Protein AF-A0A8T2IQH8-F1 (afdb_monomer_lite)

Secondary structure (DSSP, 8-state):
--HHHHHHHHHHHHHHHHHHHH----HHHHHHHHHHHHHHHHHHGGGG-SHHHHHHHHHHHHHHTTS-SS--SPPPTT-PPPHHHHHHHHHHHHHHHHHHHHHHHHH-GGGTTT-GGGTTTT--

Radius of gyration: 18.86 Å; chains: 1; bounding box: 46×29×46 Å

Sequence (124 aa):
MDTHLDSIALVGLTISAFILVTGCANMILMVTLWILYHSIVAVGQIWYSFGWESQVLETGFLGIFLCPVLTLSRIPEHSPPSCIVIWTFRWLIFRIMLGAGLIKIRGDRCWRDLTCMDYHYEVQ

Foldseek 3Di:
DPVVLVVLVVVLVVLVVVCVVQLFDALVSLVSNLVSLVVCLVVCPPVNPDVVSVLCSQLSVLVSQQHHHPDRHRDPPPDDGDPVSVVSVVVSVVCVVVVVLVCQVVVDCCSVVVNCVVCVVVVD

Structure (mmCIF, N/CA/C/O backbone):
data_AF-A0A8T2IQH8-F1
#
_entry.id   AF-A0A8T2IQH8-F1
#
loop_
_atom_site.group_PDB
_atom_site.id
_atom_site.type_symbol
_atom_site.label_atom_id
_atom_site.label_alt_id
_atom_site.label_comp_id
_atom_site.label_asym_id
_atom_site.label_entity_id
_atom_site.label_seq_id
_atom_site.pdbx_PDB_ins_code
_atom_site.Cartn_x
_atom_site.Cartn_y
_atom_site.Cartn_z
_atom_site.occupancy
_atom_site.B_iso_or_equiv
_atom_site.auth_seq_id
_atom_site.auth_comp_id
_atom_site.auth_asym_id
_atom_site.auth_atom_id
_atom_site.pdbx_PDB_model_num
ATOM 1 N N . MET A 1 1 ? -17.486 15.565 -15.550 1.00 58.41 1 MET A N 1
ATOM 2 C CA . MET A 1 1 ? -16.930 15.090 -14.270 1.00 58.41 1 MET A CA 1
ATOM 3 C C . MET A 1 1 ? -17.835 13.991 -13.788 1.00 58.41 1 MET A C 1
ATOM 5 O O . MET A 1 1 ? -19.033 14.227 -13.659 1.00 58.41 1 MET A O 1
ATOM 9 N N . ASP A 1 2 ? -17.284 12.797 -13.624 1.00 80.56 2 ASP A N 1
ATOM 10 C CA . ASP A 1 2 ? -18.033 11.648 -13.139 1.00 80.56 2 ASP A CA 1
ATOM 11 C C . ASP A 1 2 ? -18.196 11.792 -11.628 1.00 80.56 2 ASP A C 1
ATOM 13 O O . ASP A 1 2 ? -17.337 11.391 -10.845 1.00 80.56 2 ASP A O 1
ATOM 17 N N . THR A 1 3 ? -19.317 12.379 -11.212 1.00 90.12 3 THR A N 1
ATOM 18 C CA . THR A 1 3 ? -19.643 12.655 -9.803 1.00 90.12 3 THR A CA 1
ATOM 19 C C . THR A 1 3 ? -19.508 11.424 -8.906 1.00 90.12 3 THR A C 1
ATOM 21 O O . THR A 1 3 ? -19.181 11.548 -7.727 1.00 90.12 3 THR A O 1
ATOM 24 N N . HIS A 1 4 ? -19.733 10.229 -9.455 1.00 90.12 4 HIS A N 1
ATOM 25 C CA . HIS A 1 4 ? -19.552 8.960 -8.755 1.00 90.12 4 HIS A CA 1
ATOM 26 C C . HIS A 1 4 ? -18.083 8.656 -8.439 1.00 90.12 4 HIS A C 1
ATOM 28 O O . HIS A 1 4 ? -17.787 8.258 -7.314 1.00 90.12 4 HIS A O 1
ATOM 34 N N . LEU A 1 5 ? -17.166 8.869 -9.388 1.00 88.94 5 LEU A N 1
ATOM 35 C CA . LEU A 1 5 ? -15.732 8.654 -9.173 1.00 88.94 5 LEU A CA 1
ATOM 36 C C . LEU A 1 5 ? -15.174 9.677 -8.183 1.00 88.94 5 LEU A C 1
ATOM 38 O O . LEU A 1 5 ? -14.475 9.295 -7.246 1.00 88.94 5 LEU A O 1
ATOM 42 N N . ASP A 1 6 ? -15.573 10.942 -8.325 1.00 91.00 6 ASP A N 1
ATOM 43 C CA . ASP A 1 6 ? -15.202 12.006 -7.388 1.00 91.00 6 ASP A CA 1
ATOM 44 C C . ASP A 1 6 ? -15.692 11.689 -5.966 1.00 91.00 6 ASP A C 1
ATOM 46 O O . ASP A 1 6 ? -14.959 11.864 -4.992 1.00 91.00 6 ASP A O 1
ATOM 50 N N . SER A 1 7 ? -16.909 11.148 -5.836 1.00 92.62 7 SER A N 1
ATOM 51 C CA . SER A 1 7 ? -17.466 10.735 -4.542 1.00 92.62 7 SER A CA 1
ATOM 52 C C . SER A 1 7 ? -16.690 9.571 -3.926 1.00 92.62 7 SER A C 1
ATOM 54 O O . SER A 1 7 ? -16.368 9.616 -2.741 1.00 92.62 7 SER A O 1
ATOM 56 N N . ILE A 1 8 ? -16.355 8.540 -4.710 1.00 93.75 8 ILE A N 1
ATOM 57 C CA . ILE A 1 8 ? -15.560 7.391 -4.243 1.00 93.75 8 ILE A CA 1
ATOM 58 C C . ILE A 1 8 ? -14.177 7.858 -3.781 1.00 93.75 8 ILE A C 1
ATOM 60 O O . ILE A 1 8 ? -13.734 7.481 -2.693 1.00 93.75 8 ILE A O 1
ATOM 64 N N . ALA A 1 9 ? -13.519 8.713 -4.567 1.00 92.94 9 ALA A N 1
ATOM 65 C CA . ALA A 1 9 ? -12.209 9.260 -4.236 1.00 92.94 9 ALA A CA 1
ATOM 66 C C . ALA A 1 9 ? -12.257 10.110 -2.957 1.00 92.94 9 ALA A C 1
ATOM 68 O O . ALA A 1 9 ? -11.418 9.940 -2.071 1.00 92.94 9 ALA A O 1
ATOM 69 N N . LEU A 1 10 ? -13.269 10.971 -2.809 1.00 95.25 10 LEU A N 1
ATOM 70 C CA . LEU A 1 10 ? -13.456 11.794 -1.615 1.00 95.25 10 LEU A CA 1
ATOM 71 C C . LEU A 1 10 ? -13.737 10.942 -0.369 1.00 95.25 10 LEU A C 1
ATOM 73 O O . LEU A 1 10 ? -13.158 11.185 0.691 1.00 95.25 10 LEU A O 1
ATOM 77 N N . VAL A 1 11 ? -14.580 9.914 -0.478 1.00 95.44 11 VAL A N 1
ATOM 78 C CA . VAL A 1 11 ? -14.848 8.984 0.630 1.00 95.44 11 VAL A CA 1
ATOM 79 C C . VAL A 1 11 ? -13.570 8.238 1.021 1.00 95.44 11 VAL A C 1
ATOM 81 O O . VAL A 1 11 ? -13.225 8.195 2.201 1.00 95.44 11 VAL A O 1
ATOM 84 N N . GLY A 1 12 ? -12.808 7.724 0.055 1.00 94.88 12 GLY A N 1
ATOM 85 C CA . GLY A 1 12 ? -11.523 7.076 0.328 1.00 94.88 12 GLY A CA 1
ATOM 86 C C . GLY A 1 12 ? -10.522 8.016 1.011 1.00 94.88 12 GLY A C 1
ATOM 87 O O . GLY A 1 12 ? -9.872 7.635 1.988 1.00 94.88 12 GLY A O 1
ATOM 88 N N . LEU A 1 13 ? -10.444 9.268 0.554 1.00 95.62 13 LEU A N 1
ATOM 89 C CA . LEU A 1 13 ? -9.571 10.290 1.128 1.00 95.62 13 LEU A CA 1
ATOM 90 C C . LEU A 1 13 ? -9.958 10.625 2.573 1.00 95.62 13 LEU A C 1
ATOM 92 O O . LEU A 1 13 ? -9.093 10.663 3.446 1.00 95.62 13 LEU A O 1
ATOM 96 N N . THR A 1 14 ? -11.248 10.835 2.839 1.00 95.81 14 THR A N 1
ATOM 97 C CA . THR A 1 14 ? -11.740 11.174 4.185 1.00 95.81 14 THR A CA 1
ATOM 98 C C . THR A 1 14 ?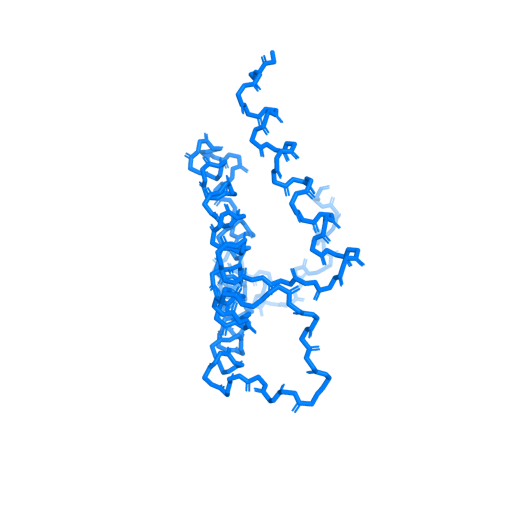 -11.490 10.049 5.186 1.00 95.81 14 THR A C 1
ATOM 100 O O . THR A 1 14 ? -10.991 10.314 6.280 1.00 95.81 14 THR A O 1
ATOM 103 N N . ILE A 1 15 ? -11.746 8.791 4.808 1.00 93.81 15 ILE A N 1
ATOM 104 C CA . ILE A 1 15 ? -11.466 7.626 5.661 1.00 93.81 15 ILE A CA 1
ATOM 105 C C . ILE A 1 15 ? -9.959 7.507 5.929 1.00 93.81 15 ILE A C 1
ATOM 107 O O . ILE A 1 15 ? -9.550 7.308 7.073 1.00 93.81 15 ILE A O 1
ATOM 111 N N . SER A 1 16 ? -9.122 7.680 4.902 1.00 93.38 16 SER A N 1
ATOM 112 C CA . SER A 1 16 ? -7.661 7.608 5.045 1.00 93.38 16 SER A CA 1
ATOM 113 C C . SER A 1 16 ? -7.123 8.706 5.966 1.00 93.38 16 SER A C 1
ATOM 115 O O . SER A 1 16 ? -6.320 8.434 6.858 1.00 93.38 16 SER A O 1
ATOM 117 N N . ALA A 1 17 ? -7.608 9.940 5.801 1.00 94.25 17 ALA A N 1
ATOM 118 C CA . ALA A 1 17 ? -7.240 11.070 6.648 1.00 94.25 17 ALA A CA 1
ATOM 119 C C . ALA A 1 17 ? -7.672 10.852 8.106 1.00 94.25 17 ALA A C 1
ATOM 121 O O . ALA A 1 17 ? -6.898 11.111 9.027 1.00 94.25 17 ALA A O 1
ATOM 122 N N . PHE A 1 18 ? -8.875 10.317 8.327 1.00 92.31 18 PHE A N 1
ATOM 123 C CA . PHE A 1 18 ? -9.361 9.977 9.662 1.00 92.31 18 PHE A CA 1
ATOM 124 C C . PHE A 1 18 ? -8.457 8.949 10.356 1.00 92.31 18 PHE A C 1
ATOM 126 O O . PHE A 1 18 ? -8.066 9.156 11.507 1.00 92.31 18 PHE A O 1
ATOM 133 N N . ILE A 1 19 ? -8.084 7.871 9.658 1.00 90.50 19 ILE A N 1
ATOM 134 C CA . ILE A 1 19 ? -7.183 6.839 10.194 1.00 90.50 19 ILE A CA 1
ATOM 135 C C . ILE A 1 19 ? -5.814 7.439 10.525 1.00 90.50 19 ILE A C 1
ATOM 137 O O . ILE A 1 19 ? -5.276 7.159 11.595 1.00 90.50 19 ILE A O 1
ATOM 141 N N . LEU A 1 20 ? -5.270 8.293 9.652 1.00 89.81 20 LEU A N 1
ATOM 142 C CA . LEU A 1 20 ? -3.970 8.933 9.856 1.00 89.81 20 LEU A CA 1
ATOM 143 C C . LEU A 1 20 ? -3.955 9.841 11.096 1.00 89.81 20 LEU A C 1
ATOM 145 O O . LEU A 1 20 ? -3.005 9.802 11.873 1.00 89.81 20 LEU A O 1
ATOM 149 N N . VAL A 1 21 ? -5.007 10.640 11.297 1.00 90.38 21 VAL A N 1
ATOM 150 C CA . VAL A 1 21 ? -5.095 11.592 12.417 1.00 90.38 21 VAL A CA 1
ATOM 151 C C . VAL A 1 21 ? -5.372 10.884 13.744 1.00 90.38 21 VAL A C 1
ATOM 153 O O . VAL A 1 21 ? -4.765 11.210 14.763 1.00 90.38 21 VAL A O 1
ATOM 156 N N . THR A 1 22 ? -6.283 9.911 13.755 1.00 85.62 22 THR A N 1
ATOM 157 C CA . THR A 1 22 ? -6.682 9.221 14.994 1.00 85.62 22 THR A CA 1
ATOM 158 C C . THR A 1 22 ? -5.717 8.100 15.385 1.00 85.62 22 THR A C 1
ATOM 160 O O . THR A 1 22 ? -5.552 7.799 16.569 1.00 85.62 22 THR A O 1
ATOM 163 N N . GLY A 1 23 ? -5.042 7.485 14.409 1.00 81.94 23 GLY A N 1
ATOM 164 C CA . GLY A 1 23 ? -4.268 6.258 14.602 1.00 81.94 23 GLY A CA 1
ATOM 165 C C . GLY A 1 23 ? -5.142 5.040 14.926 1.00 81.94 23 GLY A C 1
ATOM 166 O O . GLY A 1 23 ? -4.630 4.025 15.399 1.00 81.94 23 GLY A O 1
ATOM 167 N N . CYS A 1 24 ? -6.456 5.141 14.710 1.00 82.06 24 CYS A N 1
ATOM 168 C CA . CYS A 1 24 ? -7.431 4.098 15.004 1.00 82.06 24 CYS A CA 1
ATOM 169 C C . CYS A 1 24 ? -7.819 3.368 13.715 1.00 82.06 24 CYS A C 1
ATOM 171 O O . CYS A 1 24 ? -8.856 3.644 13.111 1.00 82.06 24 CYS A O 1
ATOM 173 N N . ALA A 1 25 ? -6.974 2.435 13.280 1.00 83.38 25 ALA A N 1
ATOM 174 C CA . ALA A 1 25 ? -7.282 1.571 12.147 1.00 83.38 25 ALA A CA 1
ATOM 175 C C . ALA A 1 25 ? -8.054 0.323 12.602 1.00 83.38 25 ALA A C 1
ATOM 177 O O . ALA A 1 25 ? -7.736 -0.286 13.621 1.00 83.38 25 ALA A O 1
ATOM 178 N N . ASN A 1 26 ? -9.043 -0.079 11.809 1.00 88.56 26 ASN A N 1
ATOM 179 C CA . ASN A 1 26 ? -9.825 -1.296 12.004 1.00 88.56 26 ASN A CA 1
ATOM 180 C C . ASN A 1 26 ? -9.835 -2.079 10.683 1.00 88.56 26 ASN A C 1
ATOM 182 O O . ASN A 1 26 ? -9.887 -1.474 9.609 1.00 88.56 26 ASN A O 1
ATOM 186 N N . MET A 1 27 ? -9.808 -3.409 10.759 1.00 90.31 27 MET A N 1
ATOM 187 C CA . MET A 1 27 ? -9.925 -4.314 9.616 1.00 90.31 27 MET A CA 1
ATOM 188 C C . MET A 1 27 ? -11.074 -3.931 8.664 1.00 90.31 27 MET A C 1
ATOM 190 O O . MET A 1 27 ? -10.874 -3.920 7.454 1.00 90.31 27 MET A O 1
ATOM 194 N N . ILE A 1 28 ? -12.245 -3.533 9.178 1.00 90.88 28 ILE A N 1
ATOM 195 C CA . ILE A 1 28 ? -13.397 -3.111 8.355 1.00 90.88 28 ILE A CA 1
ATOM 196 C C . ILE A 1 28 ? -13.083 -1.840 7.555 1.00 90.88 28 ILE A C 1
ATOM 198 O O . ILE A 1 28 ? -13.403 -1.758 6.368 1.00 90.88 28 ILE A O 1
ATOM 202 N N . LEU A 1 29 ? -12.439 -0.852 8.183 1.00 91.38 29 LEU A N 1
ATOM 203 C CA . LEU A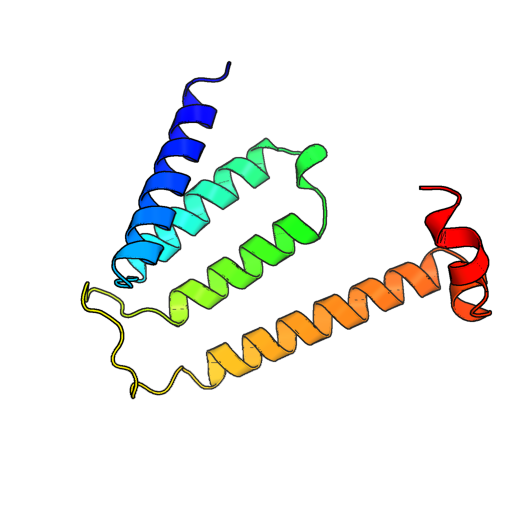 1 29 ? -12.056 0.395 7.514 1.00 91.38 29 LEU A CA 1
ATOM 204 C C . LEU A 1 29 ? -10.993 0.133 6.443 1.00 91.38 29 LEU A C 1
ATOM 206 O O . LEU A 1 29 ? -11.099 0.656 5.337 1.00 91.38 29 LEU A O 1
ATOM 210 N N . MET A 1 30 ? -10.020 -0.730 6.743 1.00 93.25 30 MET A N 1
ATOM 211 C CA . MET A 1 30 ? -8.987 -1.138 5.790 1.00 93.25 30 MET A CA 1
ATOM 212 C C . MET A 1 30 ? -9.573 -1.909 4.599 1.00 93.25 30 MET A C 1
ATOM 214 O O . MET A 1 30 ? -9.220 -1.615 3.461 1.00 93.25 30 MET A O 1
ATOM 218 N N . VAL A 1 31 ? -10.508 -2.841 4.831 1.00 94.81 31 VAL A N 1
ATOM 219 C CA . VAL A 1 31 ? -11.239 -3.548 3.760 1.00 94.81 31 VAL A CA 1
ATOM 220 C C . VAL A 1 31 ? -12.036 -2.559 2.917 1.00 94.81 31 VAL A C 1
ATOM 222 O O . VAL A 1 31 ? -12.010 -2.640 1.694 1.00 94.81 31 VAL A O 1
ATOM 225 N N . THR A 1 32 ? -12.717 -1.606 3.554 1.00 94.69 32 THR A N 1
ATOM 226 C CA . THR A 1 32 ? -13.502 -0.586 2.847 1.00 94.69 32 THR A CA 1
ATOM 227 C C . THR A 1 32 ? -12.606 0.248 1.935 1.00 94.69 32 THR A C 1
ATOM 229 O O . THR A 1 32 ? -12.904 0.381 0.752 1.00 94.69 32 THR A O 1
ATOM 232 N N . LEU A 1 33 ? -11.474 0.745 2.444 1.00 94.88 33 LEU A N 1
ATOM 233 C CA . LEU A 1 33 ? -10.483 1.468 1.641 1.00 94.88 33 LEU A CA 1
ATOM 234 C C . LEU A 1 33 ? -9.954 0.626 0.482 1.00 94.88 33 LEU A C 1
ATOM 236 O O . LEU A 1 33 ? -9.862 1.116 -0.643 1.00 94.88 33 LEU A O 1
ATOM 240 N N . TRP A 1 34 ? -9.646 -0.643 0.745 1.00 96.38 34 TRP A N 1
ATOM 241 C CA . TRP A 1 34 ? -9.165 -1.563 -0.275 1.00 96.38 34 TRP A CA 1
ATOM 242 C C . TRP A 1 34 ? -10.199 -1.770 -1.390 1.00 96.38 34 TRP A C 1
ATOM 244 O O . TRP A 1 34 ? -9.848 -1.675 -2.561 1.00 96.38 34 TRP A O 1
ATOM 254 N N . ILE A 1 35 ? -11.479 -1.972 -1.051 1.00 96.56 35 ILE A N 1
ATOM 255 C CA . ILE A 1 35 ? -12.565 -2.128 -2.034 1.00 96.56 35 ILE A CA 1
ATOM 256 C C . ILE A 1 35 ? -12.753 -0.847 -2.851 1.00 96.56 35 ILE A C 1
ATOM 258 O O . ILE A 1 35 ? -12.885 -0.922 -4.073 1.00 96.56 35 ILE A O 1
ATOM 262 N N . LEU A 1 36 ? -12.752 0.324 -2.203 1.00 94.81 36 LEU A N 1
ATOM 263 C CA . LEU A 1 36 ? -12.891 1.609 -2.895 1.00 94.81 36 LEU A CA 1
ATOM 264 C C . LEU A 1 36 ? -11.765 1.791 -3.916 1.00 94.81 36 LEU A C 1
ATOM 266 O O . LEU A 1 36 ? -12.035 2.090 -5.078 1.00 94.81 36 LEU A O 1
ATOM 270 N N . TYR A 1 37 ? -10.519 1.531 -3.525 1.00 94.56 37 TYR A N 1
ATOM 271 C CA . TYR A 1 37 ? -9.385 1.637 -4.437 1.00 94.56 37 TYR A CA 1
ATOM 272 C C . TYR A 1 37 ? -9.419 0.577 -5.546 1.00 94.56 37 TYR A C 1
ATOM 274 O O . TYR A 1 37 ? -9.246 0.908 -6.716 1.00 94.56 37 TYR A O 1
ATOM 282 N N . HIS A 1 38 ? -9.745 -0.677 -5.218 1.00 94.44 38 HIS A N 1
ATOM 283 C CA . HIS A 1 38 ? -9.913 -1.745 -6.206 1.00 94.44 38 HIS A CA 1
ATOM 284 C C . HIS A 1 38 ? -10.986 -1.398 -7.247 1.00 94.44 38 HIS A C 1
ATOM 286 O O . HIS A 1 38 ? -10.819 -1.695 -8.428 1.00 94.44 38 HIS A O 1
ATOM 292 N N . SER A 1 39 ? -12.071 -0.732 -6.836 1.00 93.75 39 SER A N 1
ATOM 293 C CA . SER A 1 39 ? -13.112 -0.277 -7.762 1.00 93.75 39 SER A CA 1
ATOM 294 C C . SER A 1 39 ? -12.586 0.746 -8.774 1.00 93.75 39 SER A C 1
ATOM 296 O O . SER A 1 39 ? -12.912 0.650 -9.956 1.00 93.75 39 SER A O 1
ATOM 298 N N . ILE A 1 40 ? -11.712 1.663 -8.343 1.00 92.06 40 ILE A N 1
ATOM 299 C CA . ILE A 1 40 ? -11.071 2.650 -9.222 1.00 92.06 40 ILE A CA 1
ATOM 300 C C . ILE A 1 40 ? -10.133 1.943 -10.202 1.00 92.06 40 ILE A C 1
ATOM 302 O O . ILE A 1 40 ? -10.237 2.159 -11.407 1.00 92.06 40 ILE A O 1
ATOM 306 N N . VAL A 1 41 ? -9.268 1.051 -9.706 1.00 92.69 41 VAL A N 1
ATOM 307 C CA . VAL A 1 41 ? -8.313 0.301 -10.541 1.00 92.69 41 VAL A CA 1
ATOM 308 C C . VAL A 1 41 ? -9.041 -0.531 -11.602 1.00 92.69 41 VAL A C 1
ATOM 310 O O . VAL A 1 41 ? -8.635 -0.542 -12.763 1.00 92.69 41 VAL A O 1
ATOM 313 N N . ALA A 1 42 ? -10.155 -1.173 -11.242 1.00 90.81 42 ALA A N 1
ATOM 314 C CA . ALA A 1 42 ? -10.954 -1.970 -12.172 1.00 90.81 42 ALA A CA 1
ATOM 315 C C . ALA A 1 42 ? -11.546 -1.132 -13.325 1.00 90.81 42 ALA A C 1
ATOM 317 O O . ALA A 1 42 ? -11.596 -1.590 -14.471 1.00 90.81 42 ALA A O 1
ATOM 318 N N . VAL A 1 43 ? -11.971 0.103 -13.043 1.00 92.00 43 VAL A N 1
ATOM 319 C CA . VAL A 1 43 ? -12.518 1.032 -14.050 1.00 92.00 43 VAL A CA 1
ATOM 320 C C . VAL A 1 43 ? -11.408 1.754 -14.826 1.00 92.00 43 VAL A C 1
ATOM 322 O O . VAL A 1 43 ? -11.610 2.121 -15.980 1.00 92.00 43 VAL A O 1
ATOM 325 N N . GLY A 1 44 ? -10.220 1.915 -14.239 1.00 86.44 44 GLY A N 1
ATOM 326 C CA . GLY A 1 44 ? -9.104 2.676 -14.805 1.00 86.44 44 GLY A CA 1
ATOM 327 C C . GLY A 1 44 ? -8.423 2.061 -16.037 1.00 86.44 44 GLY A C 1
ATOM 328 O O . GLY A 1 44 ? -7.696 2.765 -16.739 1.00 86.44 44 GLY A O 1
ATOM 329 N N . GLN A 1 45 ? -8.674 0.781 -16.346 1.00 87.62 45 GLN A N 1
ATOM 330 C CA . GLN A 1 45 ? -8.194 0.094 -17.558 1.00 87.62 45 GLN A CA 1
ATOM 331 C C . GLN A 1 45 ? -6.684 0.318 -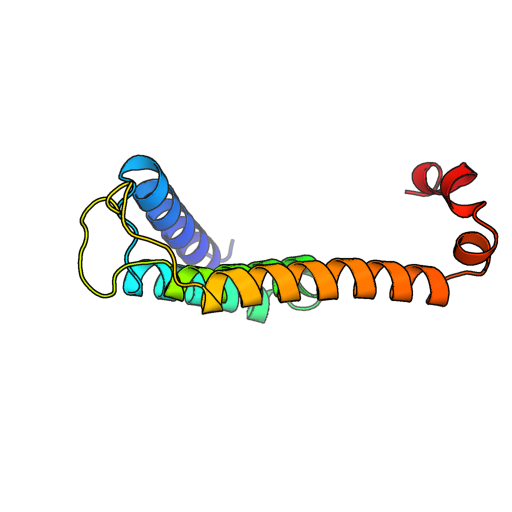17.806 1.00 87.62 45 GLN A C 1
ATOM 333 O O . GLN A 1 45 ? -5.868 0.109 -16.913 1.00 87.62 45 GLN A O 1
ATOM 338 N N . ILE A 1 46 ? -6.297 0.748 -19.013 1.00 87.81 46 ILE A N 1
ATOM 339 C CA . ILE A 1 46 ? -4.899 0.921 -19.438 1.00 87.81 46 ILE A CA 1
ATOM 340 C C . ILE A 1 46 ? -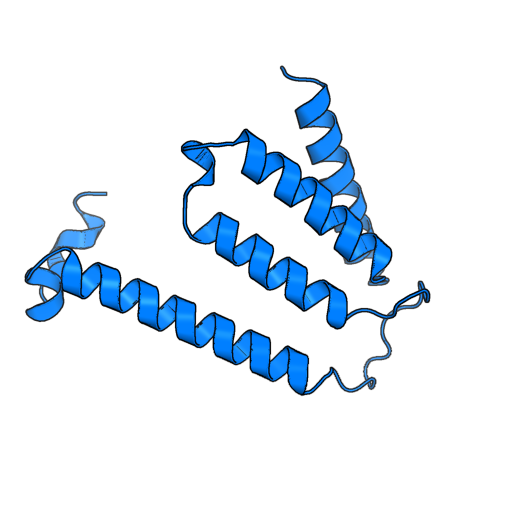4.161 1.934 -18.552 1.00 87.81 46 ILE A C 1
ATOM 342 O O . ILE A 1 46 ? -2.999 1.712 -18.220 1.00 87.81 46 ILE A O 1
ATOM 346 N N . TRP A 1 47 ? -4.837 3.005 -18.121 1.00 83.62 47 TRP A N 1
ATOM 347 C CA . TRP A 1 47 ? -4.241 4.042 -17.273 1.00 83.62 47 TRP A CA 1
ATOM 348 C C . TRP A 1 47 ? -3.815 3.510 -15.902 1.00 83.62 47 TRP A C 1
ATOM 350 O O . TRP A 1 47 ? -2.821 3.974 -15.354 1.00 83.62 47 TRP A O 1
ATOM 360 N N . TYR A 1 48 ? -4.528 2.505 -15.388 1.00 86.25 48 TYR A N 1
ATOM 361 C CA . TYR A 1 48 ? -4.258 1.848 -14.106 1.00 86.25 48 TYR A CA 1
ATOM 362 C C . TYR A 1 48 ? -3.647 0.445 -14.266 1.00 86.25 48 TYR A C 1
ATOM 364 O O . TYR A 1 48 ? -3.523 -0.305 -13.301 1.00 86.25 48 TYR A O 1
ATOM 372 N N . SER A 1 49 ? -3.218 0.069 -15.474 1.00 83.38 49 SER A N 1
ATOM 373 C CA . SER A 1 49 ? -2.629 -1.251 -15.740 1.00 83.38 49 SER A CA 1
ATOM 374 C C . SER A 1 49 ? -1.154 -1.354 -15.320 1.00 83.38 49 SER A C 1
ATOM 376 O O . SER A 1 49 ? -0.507 -2.378 -15.563 1.00 83.38 49 SER A O 1
ATOM 378 N N . PHE A 1 50 ? -0.593 -0.304 -14.720 1.00 84.31 50 PHE A N 1
ATOM 379 C CA . PHE A 1 50 ? 0.791 -0.286 -14.265 1.00 84.31 50 PHE A CA 1
ATOM 380 C C . PHE A 1 50 ? 0.989 -1.140 -13.009 1.00 84.31 50 PHE A C 1
ATOM 382 O O . PHE A 1 50 ? 0.131 -1.226 -12.132 1.00 84.31 50 PHE A O 1
ATOM 389 N N . GLY A 1 51 ? 2.179 -1.738 -12.888 1.00 86.94 51 GLY A N 1
ATOM 390 C CA . GLY A 1 51 ? 2.510 -2.633 -11.773 1.00 86.94 51 GLY A CA 1
ATOM 391 C C . GLY A 1 51 ? 2.423 -1.980 -10.388 1.00 86.94 51 GLY A C 1
ATOM 392 O O . GLY A 1 51 ? 2.225 -2.688 -9.402 1.00 86.94 51 GLY A O 1
ATOM 393 N N . TRP A 1 52 ? 2.516 -0.648 -10.302 1.00 88.69 52 TRP A N 1
ATOM 394 C CA . TRP A 1 52 ? 2.378 0.079 -9.039 1.00 88.69 52 TRP A CA 1
ATOM 395 C C . TRP A 1 52 ? 0.956 -0.012 -8.462 1.00 88.69 52 TRP A C 1
ATOM 397 O O . TRP A 1 52 ? 0.813 -0.116 -7.248 1.00 88.69 52 TRP A O 1
ATOM 407 N N . GLU A 1 53 ? -0.089 -0.064 -9.296 1.00 93.75 53 GLU A N 1
ATOM 408 C CA . GLU A 1 53 ? -1.483 -0.139 -8.830 1.00 93.75 53 GLU A CA 1
ATOM 409 C C . GLU A 1 53 ? -1.748 -1.513 -8.200 1.00 93.75 53 GLU A C 1
ATOM 411 O O . GLU A 1 53 ? -2.285 -1.623 -7.095 1.00 93.75 53 GLU A O 1
ATOM 416 N N . SER A 1 54 ? -1.266 -2.571 -8.865 1.00 90.06 54 SER A N 1
ATOM 417 C CA . SER A 1 54 ? -1.291 -3.942 -8.338 1.00 90.06 54 SER A CA 1
ATOM 418 C C . SER A 1 54 ? -0.497 -4.057 -7.037 1.00 90.06 54 SER A C 1
ATOM 420 O O . SER A 1 54 ? -0.951 -4.692 -6.087 1.00 90.06 54 SER A O 1
ATOM 422 N N . GLN A 1 55 ? 0.668 -3.408 -6.955 1.00 94.06 55 GLN A N 1
ATOM 423 C CA . GLN A 1 55 ? 1.471 -3.383 -5.735 1.00 94.06 55 GLN A CA 1
ATOM 424 C C . GLN A 1 55 ? 0.718 -2.728 -4.570 1.00 94.06 55 GLN A C 1
ATOM 426 O O . GLN A 1 55 ? 0.748 -3.271 -3.468 1.00 94.06 55 GLN A O 1
ATOM 431 N N . VAL A 1 56 ? 0.048 -1.591 -4.788 1.00 94.25 56 VAL A N 1
ATOM 432 C CA . VAL A 1 56 ? -0.739 -0.907 -3.746 1.00 94.25 56 VAL A CA 1
ATOM 433 C C . VAL A 1 56 ? -1.915 -1.772 -3.283 1.00 94.25 56 VAL A C 1
ATOM 435 O O . VAL A 1 56 ? -2.200 -1.840 -2.087 1.00 94.25 56 VAL A O 1
ATOM 438 N N . LEU A 1 57 ? -2.573 -2.492 -4.195 1.00 94.62 57 LEU A N 1
ATOM 439 C CA . LEU A 1 57 ? -3.633 -3.437 -3.833 1.00 94.62 57 LEU A CA 1
ATOM 440 C C . LEU A 1 57 ? -3.113 -4.618 -3.007 1.00 94.62 57 LEU A C 1
ATOM 442 O O . LEU A 1 57 ? -3.760 -5.001 -2.030 1.00 94.62 57 LEU A O 1
ATOM 446 N N . GLU A 1 58 ? -1.955 -5.181 -3.357 1.00 95.38 58 GLU A N 1
ATOM 447 C CA . GLU A 1 58 ? -1.329 -6.264 -2.591 1.00 95.38 58 GLU A CA 1
ATOM 448 C C . GLU A 1 58 ? -0.885 -5.791 -1.198 1.00 95.38 58 GLU A C 1
ATOM 450 O O . GLU A 1 58 ? -1.157 -6.467 -0.204 1.00 95.38 58 GLU A O 1
ATOM 455 N N . THR A 1 59 ? -0.251 -4.618 -1.086 1.00 94.88 59 THR A N 1
ATOM 456 C CA . THR A 1 59 ? 0.161 -4.066 0.216 1.00 94.88 59 THR A CA 1
ATOM 457 C C . THR A 1 59 ? -1.039 -3.690 1.080 1.00 94.88 59 THR A C 1
ATOM 459 O O . THR A 1 59 ? -1.045 -4.001 2.272 1.00 94.88 59 THR A O 1
ATOM 462 N N . GLY A 1 60 ? -2.068 -3.073 0.494 1.00 93.50 60 GLY A N 1
ATOM 463 C CA . GLY A 1 60 ? -3.313 -2.731 1.175 1.00 93.50 60 GLY A CA 1
ATOM 464 C C . GLY A 1 60 ? -4.026 -3.971 1.707 1.00 93.50 60 GLY A C 1
ATOM 465 O O . GLY A 1 60 ? -4.432 -3.988 2.867 1.00 93.50 60 GLY A O 1
ATOM 466 N N . PHE A 1 61 ? -4.093 -5.040 0.905 1.00 94.88 61 PHE A N 1
ATOM 467 C CA . PHE A 1 61 ? -4.674 -6.316 1.322 1.00 94.88 61 PHE A CA 1
ATOM 468 C C . PHE A 1 61 ? -3.938 -6.922 2.523 1.00 94.88 61 PHE A C 1
ATOM 470 O O . PHE A 1 61 ? -4.569 -7.335 3.493 1.00 94.88 61 PHE A O 1
ATOM 477 N N . LEU A 1 62 ? -2.602 -6.933 2.507 1.00 93.69 62 LEU A N 1
ATOM 478 C CA . LEU A 1 62 ? -1.814 -7.404 3.652 1.00 93.69 62 LEU A CA 1
ATOM 479 C C . LEU A 1 62 ? -1.976 -6.499 4.882 1.00 93.69 62 LEU A C 1
ATOM 481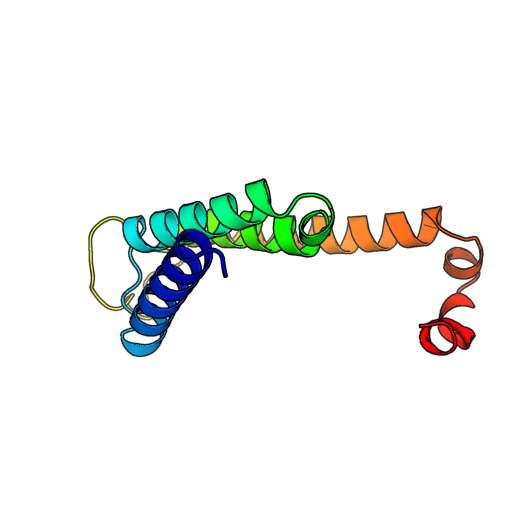 O O . LEU A 1 62 ? -1.996 -6.994 6.010 1.00 93.69 62 LEU A O 1
ATOM 485 N N . GLY A 1 63 ? -2.141 -5.191 4.672 1.00 90.81 63 GLY A N 1
ATOM 486 C CA . GLY A 1 63 ? -2.379 -4.204 5.725 1.00 90.81 63 GLY A CA 1
ATOM 487 C C . GLY A 1 63 ? -3.663 -4.450 6.521 1.00 90.81 63 GLY A C 1
ATOM 488 O O . GLY A 1 63 ? -3.693 -4.172 7.717 1.00 90.81 63 GLY A O 1
ATOM 489 N N . ILE A 1 64 ? -4.690 -5.051 5.910 1.00 91.81 64 ILE A N 1
ATOM 490 C CA . ILE A 1 64 ? -5.946 -5.425 6.584 1.00 91.81 64 ILE A CA 1
ATOM 491 C C . ILE A 1 64 ? -5.674 -6.334 7.794 1.00 91.81 64 ILE A C 1
ATOM 493 O O . ILE A 1 64 ? -6.270 -6.149 8.853 1.00 91.81 64 ILE A O 1
ATOM 497 N N . PHE A 1 65 ? -4.738 -7.278 7.662 1.00 89.31 65 PHE A N 1
ATOM 498 C CA . PHE A 1 65 ? -4.406 -8.260 8.703 1.00 89.31 65 PHE A CA 1
ATOM 499 C C . PHE A 1 65 ? -3.466 -7.724 9.793 1.00 89.31 65 PHE A C 1
ATOM 501 O O . PHE A 1 65 ? -3.178 -8.440 10.753 1.00 89.31 65 PHE A O 1
ATOM 508 N N . LEU A 1 66 ? -2.971 -6.488 9.660 1.00 86.00 66 LEU A N 1
ATOM 509 C CA . LEU A 1 66 ? -2.220 -5.806 10.720 1.00 86.00 66 LEU A CA 1
ATOM 510 C C . LEU A 1 66 ? -3.136 -5.093 11.722 1.00 86.00 66 LEU A C 1
ATOM 512 O O . LEU A 1 66 ? -2.680 -4.738 12.808 1.00 86.00 66 LEU A O 1
ATOM 516 N N . CYS A 1 67 ? -4.406 -4.870 11.376 1.00 84.62 67 CYS A N 1
ATOM 517 C CA . CYS A 1 67 ? -5.337 -4.103 12.195 1.00 84.62 67 CYS A CA 1
ATOM 518 C C . CYS A 1 67 ? -6.230 -5.001 13.071 1.00 84.62 67 CYS A C 1
ATOM 520 O O . CYS A 1 67 ? -6.568 -6.120 12.677 1.00 84.62 67 CYS A O 1
ATOM 522 N N . PRO A 1 68 ? -6.672 -4.515 14.246 1.00 82.38 68 PRO A N 1
ATOM 523 C CA . PRO A 1 68 ? -7.684 -5.201 15.045 1.00 82.38 68 PRO A CA 1
ATOM 524 C C . PRO A 1 68 ? -9.030 -5.285 14.298 1.00 82.38 68 PRO A C 1
ATOM 526 O O . PRO A 1 68 ? -9.379 -4.405 13.510 1.00 82.38 68 PRO A O 1
ATOM 529 N N . VAL A 1 69 ? -9.801 -6.347 14.566 1.00 78.38 69 VAL A N 1
ATOM 530 C CA . VAL A 1 69 ? -11.002 -6.697 13.778 1.00 78.38 69 VAL A CA 1
ATOM 531 C C . VAL A 1 69 ? -12.200 -5.779 14.041 1.00 78.38 69 VAL A C 1
ATOM 533 O O . VAL A 1 69 ? -12.936 -5.466 13.116 1.00 78.38 69 VAL A O 1
ATOM 536 N N . LEU A 1 70 ? -12.434 -5.370 15.294 1.00 75.25 70 LEU A N 1
ATOM 537 C CA . LEU A 1 70 ? -13.602 -4.551 15.672 1.00 75.25 70 LEU A CA 1
ATOM 538 C C . LEU A 1 70 ? -13.255 -3.365 16.580 1.00 75.25 70 LEU A C 1
ATOM 540 O O . LEU A 1 70 ? -14.067 -2.458 16.751 1.00 75.25 70 LEU A O 1
ATOM 544 N N . THR A 1 71 ? -12.054 -3.346 17.151 1.00 76.12 71 THR A N 1
ATOM 545 C CA . THR A 1 71 ? -11.658 -2.331 18.126 1.00 76.12 71 THR A CA 1
ATOM 546 C C . THR A 1 71 ? -11.192 -1.065 17.416 1.00 76.12 71 THR A C 1
ATOM 548 O O . THR A 1 71 ? -10.265 -1.105 16.616 1.00 76.12 71 THR A O 1
ATOM 551 N N . LEU A 1 72 ? -11.812 0.071 17.743 1.00 72.50 72 LEU A N 1
ATOM 552 C CA . LEU A 1 72 ? -11.469 1.401 17.216 1.00 72.50 72 LEU A CA 1
ATOM 553 C C . LEU A 1 72 ? -10.486 2.154 18.133 1.00 72.50 72 LEU A C 1
ATOM 555 O O . LEU A 1 72 ? -10.447 3.381 18.167 1.00 72.50 72 LEU A O 1
ATOM 559 N N . SER A 1 73 ? -9.719 1.409 18.925 1.00 70.12 73 SER A N 1
ATOM 560 C CA . SER A 1 73 ? -8.681 1.950 19.798 1.00 70.12 73 SER A CA 1
ATOM 561 C C . SER A 1 73 ? -7.375 2.071 19.028 1.00 70.12 73 SER A C 1
ATOM 563 O O . SER A 1 73 ? -7.083 1.257 18.151 1.00 70.12 73 SER A O 1
ATOM 565 N N . ARG A 1 74 ? -6.565 3.066 19.397 1.00 67.19 74 ARG A N 1
ATOM 566 C CA . ARG A 1 74 ? -5.189 3.172 18.917 1.00 67.19 74 ARG A CA 1
ATOM 567 C C . ARG A 1 74 ? -4.460 1.859 19.213 1.00 67.19 74 ARG A C 1
ATOM 569 O O . ARG A 1 74 ? -4.564 1.335 20.324 1.00 67.19 74 ARG A O 1
ATOM 576 N N . ILE A 1 75 ? -3.749 1.338 18.214 1.00 66.25 75 ILE A N 1
ATOM 577 C CA . ILE A 1 75 ? -2.962 0.109 18.354 1.00 66.25 75 ILE A CA 1
ATOM 578 C C . ILE A 1 75 ? -1.963 0.317 19.506 1.00 66.25 75 ILE A C 1
ATOM 580 O O . ILE A 1 75 ? -1.208 1.293 19.466 1.00 66.25 75 ILE A O 1
ATOM 584 N N . PRO A 1 76 ? -1.966 -0.537 20.548 1.00 67.81 76 PRO A N 1
ATOM 585 C CA . PRO A 1 76 ? -0.995 -0.435 21.629 1.00 67.81 76 PRO A CA 1
ATOM 586 C C . PRO A 1 76 ? 0.422 -0.546 21.065 1.00 67.81 76 PRO A C 1
ATOM 588 O O . PRO A 1 76 ? 0.703 -1.457 20.291 1.00 67.81 76 PRO A O 1
ATOM 591 N N . GLU A 1 77 ? 1.340 0.320 21.494 1.00 67.06 77 GLU A N 1
ATOM 592 C CA . GLU A 1 77 ? 2.729 0.328 20.996 1.00 67.06 77 GLU A CA 1
ATOM 593 C C . GLU A 1 77 ? 3.458 -1.014 21.190 1.00 67.06 77 GLU A C 1
ATOM 595 O O . GLU A 1 77 ? 4.499 -1.252 20.589 1.00 67.06 77 GLU A O 1
ATOM 600 N N . HIS A 1 78 ? 2.941 -1.887 22.058 1.00 68.25 78 HIS A N 1
ATOM 601 C CA . HIS A 1 78 ? 3.564 -3.154 22.440 1.00 68.25 78 HIS A CA 1
ATOM 602 C C . HIS A 1 78 ? 2.833 -4.387 21.895 1.00 68.25 78 HIS A C 1
ATOM 604 O O . HIS A 1 78 ? 3.191 -5.507 22.257 1.00 68.25 78 HIS A O 1
ATOM 610 N N . SER A 1 79 ? 1.811 -4.232 21.043 1.00 68.94 79 SER A N 1
ATOM 611 C CA . SER A 1 79 ? 1.194 -5.394 20.397 1.00 68.94 79 SER A CA 1
ATOM 612 C C . SER A 1 79 ? 2.124 -5.926 19.301 1.00 68.94 79 SER A C 1
ATOM 614 O O . SER A 1 79 ? 2.367 -5.202 18.330 1.00 68.94 79 SER A O 1
ATOM 616 N N . PRO A 1 80 ? 2.652 -7.160 19.414 1.00 75.25 80 PRO A N 1
ATOM 617 C CA . PRO A 1 80 ? 3.528 -7.698 18.388 1.00 75.25 80 PRO A CA 1
ATOM 618 C C . PRO A 1 80 ? 2.729 -7.903 17.091 1.00 75.25 80 PRO A C 1
ATOM 620 O O . PRO A 1 80 ? 1.679 -8.553 17.119 1.00 75.25 80 PRO A O 1
ATOM 623 N N . PRO A 1 81 ? 3.193 -7.372 15.946 1.00 79.06 81 PRO A N 1
ATOM 624 C CA . PRO A 1 81 ? 2.567 -7.654 14.663 1.00 79.06 81 PRO A CA 1
ATOM 625 C C . PRO A 1 81 ? 2.689 -9.143 14.326 1.00 79.06 81 PRO A C 1
ATOM 627 O O . PRO A 1 81 ? 3.654 -9.814 14.698 1.00 79.06 81 PRO A O 1
ATOM 630 N N . SER A 1 82 ? 1.718 -9.661 13.576 1.00 84.25 82 SER A N 1
ATOM 631 C CA . SER A 1 82 ? 1.742 -11.039 13.086 1.00 84.25 82 SER A CA 1
ATOM 632 C C . SER A 1 82 ? 3.031 -11.322 12.302 1.00 84.25 82 SER A C 1
ATOM 634 O O . SER A 1 82 ? 3.292 -10.711 11.262 1.00 84.25 82 SER A O 1
ATOM 636 N N . CYS A 1 83 ? 3.821 -12.295 12.769 1.00 88.38 83 CYS A N 1
ATOM 637 C CA . CYS A 1 83 ? 5.037 -12.737 12.080 1.00 88.38 83 CYS A CA 1
ATOM 638 C C . CYS A 1 83 ? 4.751 -13.198 10.645 1.00 88.38 83 CYS A C 1
ATOM 640 O O . CYS A 1 83 ? 5.570 -12.972 9.756 1.00 88.38 83 CYS A O 1
ATOM 642 N N . ILE A 1 84 ? 3.587 -13.818 10.419 1.00 91.38 84 ILE A N 1
ATOM 643 C CA . ILE A 1 84 ? 3.157 -14.279 9.095 1.00 91.38 84 ILE A CA 1
ATOM 644 C C . ILE A 1 84 ? 3.025 -13.080 8.160 1.00 91.38 84 ILE A C 1
ATOM 646 O O . ILE A 1 84 ? 3.621 -13.079 7.088 1.00 91.38 84 ILE A O 1
ATOM 650 N N . VAL A 1 85 ? 2.327 -12.029 8.599 1.00 90.88 85 VAL A N 1
ATOM 651 C CA . VAL A 1 85 ? 2.098 -10.828 7.787 1.00 90.88 85 VAL A CA 1
ATOM 652 C C . VAL A 1 85 ? 3.418 -10.126 7.456 1.00 90.88 85 VAL A C 1
ATOM 654 O O . VAL A 1 85 ? 3.641 -9.759 6.304 1.00 90.88 85 VAL A O 1
ATOM 657 N N . ILE A 1 86 ? 4.344 -10.021 8.417 1.00 91.94 86 ILE A N 1
ATOM 658 C CA . ILE A 1 86 ? 5.688 -9.468 8.169 1.00 91.94 86 ILE A CA 1
ATOM 659 C C . ILE A 1 86 ? 6.436 -10.277 7.104 1.00 91.94 86 ILE A C 1
ATOM 661 O O . ILE A 1 86 ? 7.041 -9.701 6.197 1.00 91.94 86 ILE A O 1
ATOM 665 N N . TRP A 1 87 ? 6.411 -11.607 7.192 1.00 94.81 87 TRP A N 1
ATOM 666 C CA . TRP A 1 87 ? 7.045 -12.464 6.192 1.00 94.81 87 TRP A CA 1
ATOM 667 C C . TRP A 1 87 ? 6.401 -12.321 4.817 1.00 94.81 87 TRP A C 1
ATOM 669 O O . TRP A 1 87 ? 7.120 -12.275 3.819 1.00 94.81 87 TRP A O 1
ATOM 679 N N . THR A 1 88 ? 5.079 -12.174 4.745 1.00 95.06 88 THR A N 1
ATOM 680 C CA . THR A 1 88 ? 4.387 -11.921 3.479 1.00 95.06 88 THR A CA 1
ATOM 681 C C . THR A 1 88 ? 4.771 -10.567 2.883 1.00 95.06 88 THR A C 1
ATOM 683 O O . THR A 1 88 ? 5.026 -10.496 1.684 1.00 95.06 88 THR A O 1
ATOM 686 N N . PHE A 1 89 ? 4.924 -9.514 3.694 1.00 94.50 89 PHE A N 1
ATOM 687 C CA . PHE A 1 89 ? 5.453 -8.227 3.224 1.00 94.50 89 PHE A CA 1
ATOM 688 C C . PHE A 1 89 ? 6.893 -8.338 2.709 1.00 94.50 89 PHE A C 1
ATOM 690 O O . PHE A 1 89 ? 7.218 -7.795 1.654 1.00 94.50 89 PHE A O 1
ATOM 697 N N . ARG A 1 90 ? 7.762 -9.080 3.405 1.00 95.25 90 ARG A N 1
ATOM 698 C CA . ARG A 1 90 ? 9.138 -9.339 2.940 1.00 95.25 90 ARG A CA 1
ATOM 699 C C . ARG A 1 90 ? 9.152 -10.084 1.608 1.00 95.25 90 ARG A C 1
ATOM 701 O O . ARG A 1 90 ? 9.899 -9.715 0.706 1.00 95.25 90 ARG A O 1
ATOM 708 N N . TRP A 1 91 ? 8.304 -11.099 1.475 1.00 95.62 91 TRP A N 1
ATOM 709 C CA . TRP A 1 91 ? 8.138 -11.847 0.233 1.00 95.62 91 TRP A CA 1
ATOM 710 C C . TRP A 1 91 ? 7.608 -10.970 -0.906 1.00 95.62 91 TRP A C 1
ATOM 712 O O . TRP A 1 91 ? 8.095 -11.059 -2.032 1.00 95.62 91 TRP A O 1
ATOM 722 N N . LEU A 1 92 ? 6.647 -10.090 -0.620 1.00 95.12 92 LEU A N 1
ATOM 723 C CA . LEU A 1 92 ? 6.115 -9.130 -1.582 1.00 95.12 92 LEU A CA 1
ATOM 724 C C . LEU A 1 92 ? 7.224 -8.222 -2.129 1.00 95.12 92 LEU A C 1
ATOM 726 O O . LEU A 1 92 ? 7.402 -8.149 -3.343 1.00 95.12 92 LEU A O 1
ATOM 730 N N . ILE A 1 93 ? 8.015 -7.606 -1.245 1.00 95.12 93 ILE A N 1
ATOM 731 C CA . ILE A 1 93 ? 9.146 -6.745 -1.628 1.00 95.12 93 ILE A CA 1
ATOM 732 C C . ILE A 1 93 ? 10.157 -7.522 -2.473 1.00 95.12 93 ILE A C 1
ATOM 734 O O . ILE A 1 93 ? 10.597 -7.035 -3.514 1.00 95.12 93 ILE A O 1
ATOM 738 N N . PHE A 1 94 ? 10.497 -8.743 -2.056 1.00 95.88 94 PHE A N 1
ATOM 739 C CA . PHE A 1 94 ? 11.403 -9.604 -2.810 1.00 95.88 94 PHE A CA 1
ATOM 740 C C . PHE A 1 94 ? 10.897 -9.857 -4.238 1.00 95.88 94 PHE A C 1
ATOM 742 O O . PHE A 1 94 ? 11.646 -9.654 -5.194 1.00 95.88 94 PHE A O 1
ATOM 749 N N . ARG A 1 95 ? 9.621 -10.235 -4.404 1.00 95.25 95 ARG A N 1
ATOM 750 C CA . ARG A 1 95 ? 9.018 -10.465 -5.728 1.00 95.25 95 ARG A CA 1
ATOM 751 C C . ARG A 1 95 ? 9.034 -9.215 -6.601 1.00 95.25 95 ARG A C 1
ATOM 753 O O . ARG A 1 95 ? 9.330 -9.330 -7.786 1.00 95.25 95 ARG A O 1
ATOM 760 N N . ILE A 1 96 ? 8.745 -8.045 -6.033 1.00 94.38 96 ILE A N 1
ATOM 761 C CA . ILE A 1 96 ? 8.733 -6.773 -6.770 1.00 94.38 96 ILE A CA 1
ATOM 762 C C . ILE A 1 96 ? 10.134 -6.437 -7.281 1.00 94.38 96 ILE A C 1
ATOM 764 O O . ILE A 1 96 ? 10.308 -6.178 -8.471 1.00 94.38 96 ILE A O 1
ATOM 768 N N . MET A 1 97 ? 11.141 -6.492 -6.407 1.00 94.44 97 MET A N 1
ATOM 769 C CA . MET A 1 97 ? 12.523 -6.175 -6.776 1.00 94.44 97 MET A CA 1
ATOM 770 C C . MET A 1 97 ? 13.065 -7.150 -7.821 1.00 94.44 97 MET A C 1
ATOM 772 O O . MET A 1 97 ? 13.657 -6.734 -8.819 1.00 94.44 97 MET A O 1
ATOM 776 N N . LEU A 1 98 ? 12.810 -8.447 -7.630 1.00 94.25 98 LEU A N 1
ATOM 777 C CA . LEU A 1 98 ? 13.209 -9.472 -8.587 1.00 94.25 98 LEU A CA 1
ATOM 778 C C . LEU A 1 98 ? 12.490 -9.290 -9.932 1.00 94.25 98 LEU A C 1
ATOM 780 O O . LEU A 1 98 ? 13.134 -9.305 -10.978 1.00 94.25 98 LEU A O 1
ATOM 784 N N . GLY A 1 99 ? 11.173 -9.074 -9.917 1.00 92.00 99 GLY A N 1
ATOM 785 C CA . GLY A 1 99 ? 10.365 -8.863 -11.118 1.00 92.00 99 GLY A CA 1
ATOM 786 C C . GLY A 1 99 ? 10.814 -7.641 -11.919 1.00 92.00 99 GLY A C 1
ATOM 787 O O . GLY A 1 99 ? 11.018 -7.745 -13.129 1.00 92.00 99 GLY A O 1
ATOM 788 N N . ALA A 1 100 ? 11.057 -6.512 -11.249 1.00 90.19 100 ALA A N 1
ATOM 789 C CA . ALA A 1 100 ? 11.580 -5.303 -11.879 1.00 90.19 100 ALA A CA 1
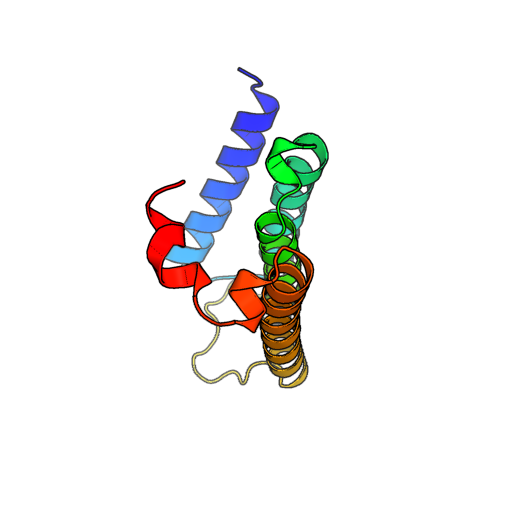ATOM 790 C C . ALA A 1 100 ? 12.948 -5.544 -12.543 1.00 90.19 100 ALA A C 1
ATOM 792 O O . ALA A 1 100 ? 13.174 -5.108 -13.673 1.00 90.19 100 ALA A O 1
ATOM 793 N N . GLY A 1 101 ? 13.845 -6.287 -11.885 1.00 89.69 101 GLY A N 1
ATOM 794 C CA . GLY A 1 101 ? 15.140 -6.671 -12.453 1.00 89.69 101 GLY A CA 1
ATOM 795 C C . GLY A 1 101 ? 15.018 -7.586 -13.676 1.00 89.69 101 GLY A C 1
ATOM 796 O O . GLY A 1 101 ? 15.678 -7.364 -14.691 1.00 89.69 101 GLY A O 1
ATOM 797 N N . LEU A 1 102 ? 14.133 -8.584 -13.625 1.00 91.38 102 LEU A N 1
ATOM 798 C CA . LEU A 1 102 ? 13.910 -9.514 -14.736 1.00 91.38 102 LEU A CA 1
ATOM 799 C C . LEU A 1 102 ? 13.324 -8.821 -15.971 1.00 91.38 102 LEU A C 1
ATOM 801 O O . LEU A 1 102 ? 13.727 -9.133 -17.092 1.00 91.38 102 LEU A O 1
ATOM 805 N N . ILE A 1 103 ? 12.416 -7.859 -15.783 1.00 90.12 103 ILE A N 1
ATOM 806 C CA . ILE A 1 103 ? 11.868 -7.053 -16.884 1.00 90.12 103 ILE A CA 1
ATOM 807 C C . ILE A 1 103 ? 12.984 -6.248 -17.560 1.00 90.12 103 ILE A C 1
ATOM 809 O O . ILE A 1 103 ? 13.058 -6.242 -18.787 1.00 90.12 103 ILE A O 1
ATOM 813 N N . LYS A 1 104 ? 13.893 -5.647 -16.782 1.00 88.62 104 LYS A N 1
ATOM 814 C CA . LYS A 1 104 ? 15.063 -4.925 -17.309 1.00 88.62 104 LYS A CA 1
ATOM 815 C C . LYS A 1 104 ? 15.984 -5.839 -18.125 1.00 88.62 104 LYS A C 1
ATOM 817 O O . LYS A 1 104 ? 16.265 -5.550 -19.283 1.00 88.62 104 LYS A O 1
ATOM 822 N N . ILE A 1 105 ? 16.365 -6.997 -17.577 1.00 89.06 105 ILE A N 1
ATOM 823 C CA . ILE A 1 105 ? 17.233 -7.986 -18.254 1.00 89.06 105 ILE A CA 1
ATOM 824 C C . ILE A 1 105 ? 16.590 -8.566 -19.529 1.00 89.06 105 ILE A C 1
ATOM 826 O O . ILE A 1 105 ? 17.297 -9.001 -20.449 1.00 89.06 105 ILE A O 1
ATOM 830 N N . ARG A 1 106 ? 15.254 -8.622 -19.581 1.00 90.44 106 ARG A N 1
ATOM 831 C CA . ARG A 1 106 ? 14.490 -9.032 -20.766 1.00 90.44 106 ARG A CA 1
ATOM 832 C C . ARG A 1 106 ? 14.376 -7.913 -21.802 1.00 90.44 106 ARG A C 1
ATOM 834 O O . ARG A 1 106 ? 14.342 -8.222 -22.987 1.00 90.44 106 ARG A O 1
ATOM 841 N N . GLY A 1 107 ? 14.261 -6.664 -21.355 1.00 85.31 107 GLY A N 1
ATOM 842 C CA . GLY A 1 107 ? 13.934 -5.517 -22.197 1.00 85.31 107 GLY A CA 1
ATOM 843 C C . GLY A 1 107 ? 15.024 -5.167 -23.202 1.00 85.31 107 GLY A C 1
ATOM 844 O O . GLY A 1 107 ? 14.709 -4.947 -24.365 1.00 85.31 107 GLY A O 1
ATOM 845 N N . ASP A 1 108 ? 16.287 -5.153 -22.774 1.00 85.56 108 ASP A N 1
ATOM 846 C CA . ASP A 1 108 ? 17.400 -4.785 -23.652 1.00 85.56 108 ASP A CA 1
ATOM 847 C C . ASP A 1 108 ? 18.746 -5.349 -23.151 1.00 85.56 108 ASP A C 1
ATOM 849 O O . ASP A 1 108 ? 18.933 -5.613 -21.959 1.00 85.56 108 ASP A O 1
ATOM 853 N N . ARG A 1 109 ? 19.702 -5.540 -24.068 1.00 86.56 109 ARG A N 1
ATOM 854 C CA . ARG A 1 109 ? 21.071 -5.989 -23.782 1.00 86.56 109 ARG A CA 1
ATOM 855 C C . ARG A 1 109 ? 21.856 -4.966 -22.962 1.00 86.56 109 ARG A C 1
ATOM 857 O O . ARG A 1 109 ? 22.641 -5.392 -22.123 1.00 86.56 109 ARG A O 1
ATOM 864 N N . CYS A 1 110 ? 21.565 -3.667 -23.089 1.00 87.88 110 CYS A N 1
ATOM 865 C CA . CYS A 1 110 ? 22.195 -2.605 -22.285 1.00 87.88 110 CYS A CA 1
ATOM 866 C C . CYS A 1 110 ? 22.111 -2.865 -20.764 1.00 87.88 110 CYS A C 1
ATOM 868 O O . CYS A 1 110 ? 23.013 -2.497 -20.015 1.00 87.88 110 CYS A O 1
ATOM 870 N N . TRP A 1 111 ? 21.040 -3.517 -20.284 1.00 88.50 111 TRP A N 1
ATOM 871 C CA . TRP A 1 111 ? 20.868 -3.860 -18.868 1.00 88.50 111 TRP A CA 1
ATOM 872 C C . TRP A 1 111 ? 21.771 -5.017 -18.431 1.00 88.50 111 TRP A C 1
ATOM 874 O O . TRP A 1 111 ? 22.087 -5.129 -17.250 1.00 88.50 111 TRP A O 1
ATOM 884 N N . ARG A 1 112 ? 22.184 -5.874 -19.371 1.00 86.25 112 ARG A N 1
ATOM 885 C CA . ARG A 1 112 ? 23.149 -6.961 -19.143 1.00 86.25 112 ARG A CA 1
ATOM 886 C C . ARG A 1 112 ? 24.583 -6.459 -19.238 1.00 86.25 112 ARG A C 1
ATOM 888 O O . ARG A 1 112 ? 25.418 -6.889 -18.453 1.00 86.25 112 ARG A O 1
ATOM 895 N N . ASP A 1 113 ? 24.821 -5.524 -20.152 1.00 90.19 113 ASP A N 1
ATOM 896 C CA . ASP A 1 113 ? 26.122 -4.890 -20.372 1.00 90.19 113 ASP A CA 1
ATOM 897 C C . ASP A 1 113 ? 26.396 -3.745 -19.373 1.00 90.19 113 ASP A C 1
ATOM 899 O O . ASP A 1 113 ? 27.473 -3.160 -19.385 1.00 90.19 113 ASP A O 1
ATOM 903 N N . LEU A 1 114 ? 25.438 -3.449 -18.482 1.00 87.81 114 LEU A N 1
ATOM 904 C CA . LEU A 1 114 ? 25.496 -2.430 -17.421 1.00 87.81 114 LEU A CA 1
ATOM 905 C C . LEU A 1 114 ? 25.667 -0.978 -17.909 1.00 87.81 114 LEU A C 1
ATOM 907 O O . LEU A 1 114 ? 25.883 -0.088 -17.092 1.00 87.81 114 LEU A O 1
ATOM 911 N N . THR A 1 115 ? 25.494 -0.718 -19.204 1.00 88.38 115 THR A N 1
ATOM 912 C CA . THR A 1 115 ? 25.609 0.615 -19.828 1.00 88.38 115 THR A CA 1
ATOM 913 C C . THR A 1 115 ? 24.295 1.391 -19.844 1.00 88.38 115 THR A C 1
ATOM 915 O O . THR A 1 115 ? 24.259 2.571 -20.178 1.00 88.38 115 THR A O 1
ATOM 918 N N . CYS A 1 116 ? 23.173 0.754 -19.488 1.00 83.56 116 CYS A N 1
ATOM 919 C CA . CYS A 1 116 ? 21.866 1.380 -19.681 1.00 83.56 116 CYS A CA 1
ATOM 920 C C . CYS A 1 116 ? 21.667 2.669 -18.860 1.00 83.56 116 CYS A C 1
ATOM 922 O O . CYS A 1 116 ? 20.936 3.553 -19.295 1.00 83.56 116 CYS A O 1
ATOM 924 N N . MET A 1 117 ? 22.338 2.809 -17.710 1.00 85.50 117 MET A N 1
ATOM 925 C CA . MET A 1 117 ? 22.244 4.004 -16.858 1.00 85.50 117 MET A CA 1
ATOM 926 C C . MET A 1 117 ? 22.920 5.245 -17.451 1.00 85.50 117 MET A C 1
ATOM 928 O O . MET A 1 117 ? 22.576 6.346 -17.029 1.00 85.50 117 MET A O 1
ATOM 932 N N . ASP A 1 118 ? 23.812 5.081 -18.431 1.00 86.25 118 ASP A N 1
ATOM 933 C CA . ASP A 1 118 ? 24.522 6.195 -19.070 1.00 86.25 118 ASP A CA 1
ATOM 934 C C . ASP A 1 118 ? 23.564 7.099 -19.859 1.00 86.25 118 ASP A C 1
ATOM 936 O O . ASP A 1 118 ? 23.786 8.300 -19.948 1.00 86.25 118 ASP A O 1
ATOM 940 N N . TYR A 1 119 ? 22.463 6.531 -20.368 1.00 82.44 119 TYR A N 1
ATOM 941 C CA . TYR A 1 119 ? 21.498 7.233 -21.226 1.00 82.44 119 TYR A CA 1
ATOM 942 C C . TYR A 1 119 ? 20.045 7.119 -20.734 1.00 82.44 119 TYR A C 1
ATOM 944 O O . TYR A 1 119 ? 19.141 7.695 -21.333 1.00 82.44 119 TYR A O 1
ATOM 952 N N . HIS A 1 120 ? 19.785 6.380 -19.645 1.00 79.75 120 HIS A N 1
ATOM 953 C CA . HIS A 1 120 ? 18.426 6.055 -19.182 1.00 79.75 120 HIS A CA 1
ATOM 954 C C . HIS A 1 120 ? 17.543 7.288 -18.943 1.00 79.75 120 HIS A C 1
ATOM 956 O O . HIS A 1 120 ? 16.348 7.246 -19.220 1.00 79.75 120 HIS A O 1
ATOM 962 N N . TYR A 1 121 ? 18.137 8.373 -18.438 1.00 78.75 121 TYR A N 1
ATOM 963 C CA . TYR A 1 121 ? 17.436 9.614 -18.097 1.00 78.75 121 TYR A CA 1
ATOM 964 C C . TYR A 1 121 ? 17.387 10.633 -19.238 1.00 78.75 121 TYR A C 1
ATOM 966 O O . TYR A 1 121 ? 16.679 11.628 -19.126 1.00 78.75 121 TYR A O 1
ATOM 974 N N . GLU A 1 122 ? 18.132 10.413 -20.321 1.00 81.25 122 GLU A N 1
ATOM 975 C CA . GLU A 1 122 ? 18.164 11.332 -21.465 1.00 81.25 122 GLU A CA 1
ATOM 976 C C . GLU A 1 122 ? 16.959 11.141 -22.395 1.00 81.25 122 GLU A C 1
ATOM 978 O O . GLU A 1 122 ? 16.618 12.032 -23.169 1.00 81.25 122 GLU A O 1
ATOM 983 N N . VAL A 1 123 ? 16.316 9.974 -22.318 1.00 65.69 123 VAL A N 1
ATOM 984 C CA . VAL A 1 123 ? 15.233 9.542 -23.214 1.00 65.69 123 VAL A CA 1
ATOM 985 C C . VAL A 1 123 ? 13.859 9.492 -22.535 1.00 65.69 123 VAL A C 1
ATOM 987 O O . VAL A 1 123 ? 12.931 8.910 -23.099 1.00 65.69 123 VAL A O 1
ATOM 990 N N . GLN A 1 124 ? 13.735 10.053 -21.327 1.00 53.69 124 GLN A N 1
ATOM 991 C CA . GLN A 1 124 ? 12.513 10.010 -20.517 1.00 53.69 124 GLN A CA 1
ATOM 992 C C . GLN A 1 124 ? 11.650 11.268 -20.663 1.00 53.69 124 GLN A C 1
ATOM 994 O O . GLN A 1 124 ? 12.217 12.380 -20.726 1.00 53.69 124 GLN A O 1
#

Organism: NCBI:txid247094

pLDDT: mean 87.68, std 8.49, range [53.69, 96.56]

InterPro domains:
  IPR009613 Lipase maturation factor [PTHR14463] (1-124)
  IPR057434 Lipase maturation factor 1/2, N-terminal domain [PF06762] (48-124)